Protein AF-A0A1G2Y2Z8-F1 (afdb_monomer_lite)

Radius of gyration: 36.74 Å; chains: 1; bounding box: 130×22×61 Å

Foldseek 3Di:
DDDDDDDDDDDPVVVVPPDPPPPPPPVVVVVVVVVVVVVVVVVVVVVVVQQAFDKDKDWDWDQDPLGIKIKIKIFGARPVVRHTQKIWIWIDRDPPDDTDTDDIDGDDDDDPVVVVVVVVVPDDD

pLDDT: mean 76.51, std 18.47, range [37.56, 97.56]

Structure (mmCIF, N/CA/C/O backbone):
data_AF-A0A1G2Y2Z8-F1
#
_entry.id   AF-A0A1G2Y2Z8-F1
#
loop_
_atom_site.group_PDB
_atom_site.id
_atom_site.type_symbol
_atom_site.label_atom_id
_atom_site.label_alt_id
_atom_site.label_comp_id
_atom_site.label_asym_id
_atom_site.label_entity_id
_atom_site.label_seq_id
_atom_site.pdbx_PDB_ins_code
_atom_site.Cartn_x
_atom_site.Cartn_y
_atom_site.Cartn_z
_atom_site.occupancy
_atom_site.B_iso_or_equiv
_atom_site.auth_seq_id
_atom_site.auth_comp_id
_atom_site.auth_asym_id
_atom_site.auth_atom_id
_atom_site.pdbx_PDB_model_num
ATOM 1 N N . MET A 1 1 ? -104.915 3.895 -12.394 1.00 37.56 1 MET A N 1
ATOM 2 C CA . MET A 1 1 ? -103.630 4.155 -13.082 1.00 37.56 1 MET A CA 1
ATOM 3 C C . MET A 1 1 ? -102.591 3.180 -12.547 1.00 37.56 1 MET A C 1
ATOM 5 O O . MET A 1 1 ? -102.254 3.236 -11.371 1.00 37.56 1 MET A O 1
ATOM 9 N N . GLY A 1 2 ? -102.239 2.190 -13.373 1.00 38.72 2 GLY A N 1
ATOM 10 C CA . GLY A 1 2 ? -101.485 0.988 -13.007 1.00 38.72 2 GLY A CA 1
ATOM 11 C C . GLY A 1 2 ? -99.974 1.126 -13.190 1.00 38.72 2 GLY A C 1
ATOM 12 O O . GLY A 1 2 ? -99.490 1.927 -13.983 1.00 38.72 2 GLY A O 1
ATOM 13 N N . ARG A 1 3 ? -99.267 0.340 -12.382 1.00 41.16 3 ARG A N 1
ATOM 14 C CA . ARG A 1 3 ? -97.854 0.409 -12.002 1.00 41.16 3 ARG A CA 1
ATOM 15 C C . ARG A 1 3 ? -96.925 -0.112 -13.112 1.00 41.16 3 ARG A C 1
ATOM 17 O O . ARG A 1 3 ? -97.138 -1.200 -13.635 1.00 41.16 3 ARG A O 1
ATOM 24 N N . PHE A 1 4 ? -95.868 0.645 -13.410 1.00 41.19 4 PHE A N 1
ATOM 25 C CA . PHE A 1 4 ? -94.780 0.270 -14.318 1.00 41.19 4 PHE A CA 1
ATOM 26 C C . PHE A 1 4 ? -93.920 -0.859 -13.734 1.00 41.19 4 PHE A C 1
ATOM 28 O O . PHE A 1 4 ? -93.350 -0.721 -12.651 1.00 41.19 4 PHE A O 1
ATOM 35 N N . GLY A 1 5 ? -93.772 -1.946 -14.492 1.00 46.25 5 GLY A N 1
ATOM 36 C CA . GLY A 1 5 ? -92.725 -2.940 -14.286 1.00 46.25 5 GLY A CA 1
ATOM 37 C C . GLY A 1 5 ? -91.367 -2.414 -14.758 1.00 46.25 5 GLY A C 1
ATOM 38 O O . GLY A 1 5 ? -91.252 -1.821 -15.830 1.00 46.25 5 GLY A O 1
ATOM 39 N N . ARG A 1 6 ? -90.317 -2.648 -13.967 1.00 42.81 6 ARG A N 1
ATOM 40 C CA . ARG A 1 6 ? -88.927 -2.500 -14.412 1.00 42.81 6 ARG A CA 1
ATOM 41 C C . ARG A 1 6 ? -88.090 -3.626 -13.810 1.00 42.81 6 ARG A C 1
ATOM 43 O O . ARG A 1 6 ? -87.707 -3.572 -12.647 1.00 42.81 6 ARG A O 1
ATOM 50 N N . LEU A 1 7 ? -87.828 -4.641 -14.632 1.00 50.91 7 LEU A N 1
ATOM 51 C CA . LEU A 1 7 ? -86.862 -5.710 -14.379 1.00 50.91 7 LEU A CA 1
ATOM 52 C C . LEU A 1 7 ? -85.470 -5.089 -14.182 1.00 50.91 7 LEU A C 1
ATOM 54 O O . LEU A 1 7 ? -84.877 -4.559 -15.122 1.00 50.91 7 LEU A O 1
ATOM 58 N N . ARG A 1 8 ? -84.956 -5.125 -12.949 1.00 49.22 8 ARG A N 1
ATOM 59 C CA . ARG A 1 8 ? -83.584 -4.728 -12.619 1.00 49.22 8 ARG A CA 1
ATOM 60 C C . ARG A 1 8 ? -82.715 -5.985 -12.683 1.00 49.22 8 ARG A C 1
ATOM 62 O O . ARG A 1 8 ? -82.814 -6.839 -11.813 1.00 49.22 8 ARG A O 1
ATOM 69 N N . LYS A 1 9 ? -81.905 -6.096 -13.742 1.00 49.12 9 LYS A N 1
ATOM 70 C CA . LYS A 1 9 ? -80.860 -7.119 -13.899 1.00 49.12 9 LYS A CA 1
ATOM 71 C C . LYS A 1 9 ? -79.980 -7.141 -12.648 1.00 49.12 9 LYS A C 1
ATOM 73 O O . LYS A 1 9 ? -79.325 -6.144 -12.344 1.00 49.12 9 LYS A O 1
ATOM 78 N N . GLU A 1 10 ? -79.964 -8.268 -11.951 1.00 48.81 10 GLU A N 1
ATOM 79 C CA . GLU A 1 10 ? -78.978 -8.548 -10.915 1.00 48.81 10 GLU A CA 1
ATOM 80 C C . GLU A 1 10 ? -77.612 -8.706 -11.582 1.00 48.81 10 GLU A C 1
ATOM 82 O O . GLU A 1 10 ? -77.423 -9.523 -12.484 1.00 48.81 10 GLU A O 1
ATOM 87 N N . SER A 1 11 ? -76.664 -7.862 -11.191 1.00 46.44 11 SER A N 1
ATOM 88 C CA . SER A 1 11 ? -75.313 -7.890 -11.718 1.00 46.44 11 SER A CA 1
ATOM 89 C C . SER A 1 11 ? -74.456 -8.777 -10.808 1.00 46.44 11 SER A C 1
ATOM 91 O O . SER A 1 11 ? -74.279 -8.518 -9.618 1.00 46.44 11 SER A O 1
ATOM 93 N N . ALA A 1 12 ? -73.938 -9.865 -11.383 1.00 55.31 12 ALA A N 1
ATOM 94 C CA . ALA A 1 12 ? -73.178 -10.941 -10.735 1.00 55.31 12 ALA A CA 1
ATOM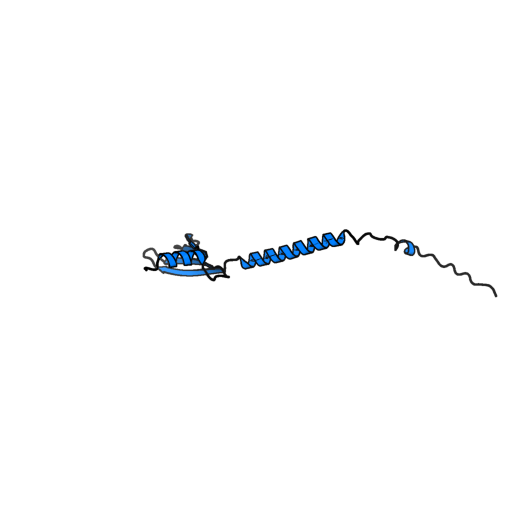 95 C C . ALA A 1 12 ? -71.849 -10.511 -10.066 1.00 55.31 12 ALA A C 1
ATOM 97 O O . ALA A 1 12 ? -71.079 -11.349 -9.602 1.00 55.31 12 ALA A O 1
ATOM 98 N N . TRP A 1 13 ? -71.581 -9.210 -9.972 1.00 44.41 13 TRP A N 1
ATOM 99 C CA . TRP A 1 13 ? -70.365 -8.636 -9.397 1.00 44.41 13 TRP A CA 1
ATOM 100 C C . TRP A 1 13 ? -70.357 -8.633 -7.866 1.00 44.41 13 TRP A C 1
ATOM 102 O O . TRP A 1 13 ? -69.290 -8.596 -7.260 1.00 44.41 13 TRP A O 1
ATOM 112 N N . ALA A 1 14 ? -71.523 -8.737 -7.220 1.00 46.50 14 ALA A N 1
ATOM 113 C CA . ALA A 1 14 ? -71.619 -8.697 -5.758 1.00 46.50 14 ALA A CA 1
ATOM 114 C C . ALA A 1 14 ? -71.018 -9.933 -5.055 1.00 46.50 14 ALA A C 1
ATOM 116 O O . ALA A 1 14 ? -70.786 -9.899 -3.850 1.00 46.50 14 ALA A O 1
ATOM 117 N N . ARG A 1 15 ? -70.729 -11.017 -5.790 1.00 44.81 15 ARG A N 1
ATOM 118 C CA . ARG A 1 15 ? -70.148 -12.249 -5.228 1.00 44.81 15 ARG A CA 1
ATOM 119 C C . ARG A 1 15 ? -68.616 -12.307 -5.281 1.00 44.81 15 ARG A C 1
ATOM 121 O O . ARG A 1 15 ? -68.033 -13.185 -4.660 1.00 44.81 15 ARG A O 1
ATOM 128 N N . VAL A 1 16 ? -67.960 -11.368 -5.970 1.00 48.19 16 VAL A N 1
ATOM 129 C CA . VAL A 1 16 ? -66.488 -11.346 -6.128 1.00 48.19 16 VAL A CA 1
ATOM 130 C C . VAL A 1 16 ? -65.787 -10.600 -4.982 1.00 48.19 16 VAL A C 1
ATOM 132 O O . VAL A 1 16 ? -64.588 -10.758 -4.781 1.00 48.19 16 VAL A O 1
ATOM 135 N N . LEU A 1 17 ? -66.524 -9.839 -4.167 1.00 47.19 17 LEU A N 1
ATOM 136 C CA . LEU A 1 17 ? -65.950 -9.047 -3.069 1.00 47.19 17 LEU A CA 1
ATOM 137 C C . LEU A 1 17 ? -65.892 -9.778 -1.717 1.00 47.19 17 LEU A C 1
ATOM 139 O O . LEU A 1 17 ? -65.412 -9.211 -0.740 1.00 47.19 17 LEU A O 1
ATOM 143 N N . ALA A 1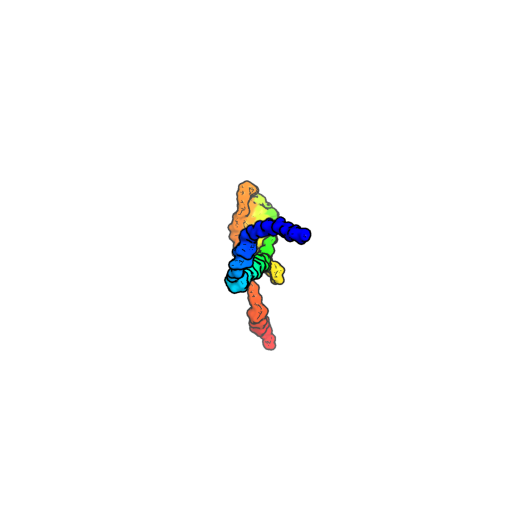 18 ? -66.334 -11.035 -1.646 1.00 48.47 18 ALA A N 1
ATOM 144 C CA . ALA A 1 18 ? -66.310 -11.833 -0.422 1.00 48.47 18 ALA A CA 1
ATOM 145 C C . ALA A 1 18 ? -65.205 -12.902 -0.449 1.00 48.47 18 ALA A C 1
ATOM 147 O O . ALA A 1 18 ? -65.459 -14.076 -0.202 1.00 48.47 18 ALA A O 1
ATOM 148 N N . HIS A 1 19 ? -63.964 -12.501 -0.724 1.00 43.91 19 HIS A N 1
ATOM 149 C CA . HIS A 1 19 ? -62.811 -13.270 -0.260 1.00 43.91 19 HIS A CA 1
ATOM 150 C C . HIS A 1 19 ? -62.069 -12.435 0.783 1.00 43.91 19 HIS A C 1
ATOM 152 O O . HIS A 1 19 ? -61.416 -11.457 0.416 1.00 43.91 19 HIS A O 1
ATOM 158 N N . PRO A 1 20 ? -62.129 -12.799 2.079 1.00 48.28 20 PRO A N 1
ATOM 159 C CA . PRO A 1 20 ? -61.195 -12.265 3.047 1.00 48.28 20 PRO A CA 1
ATOM 160 C C . PRO A 1 20 ? -59.856 -12.928 2.729 1.00 48.28 20 PRO A C 1
ATOM 162 O O . PRO A 1 20 ? -59.552 -14.027 3.194 1.00 48.28 20 PRO A O 1
ATOM 165 N N . THR A 1 21 ? -59.070 -12.311 1.852 1.00 49.97 21 THR A N 1
ATOM 166 C CA . THR A 1 21 ? -57.699 -12.747 1.637 1.00 49.97 21 THR A CA 1
ATOM 167 C C . THR A 1 21 ? -56.963 -12.537 2.956 1.00 49.97 21 THR A C 1
ATOM 169 O O . THR A 1 21 ? -56.794 -11.420 3.442 1.00 49.97 21 THR A O 1
ATOM 172 N N . GLY A 1 22 ? -56.580 -13.649 3.584 1.00 47.97 22 GLY A N 1
ATOM 173 C CA . GLY A 1 22 ? -55.778 -13.720 4.803 1.00 47.97 22 GLY A CA 1
ATOM 174 C C . GLY A 1 22 ? -54.355 -13.196 4.591 1.00 47.97 22 GLY A C 1
ATOM 175 O O . GLY A 1 22 ? -53.384 -13.908 4.815 1.00 47.97 22 GLY A O 1
ATOM 176 N N . PHE A 1 23 ? -54.224 -11.940 4.169 1.00 47.31 23 PHE A N 1
ATOM 177 C CA . PHE A 1 23 ? -52.978 -11.251 3.829 1.00 47.31 23 PHE A CA 1
ATOM 178 C C . PHE A 1 23 ? -52.372 -10.475 5.014 1.00 47.31 23 PHE A C 1
ATOM 180 O O . PHE A 1 23 ? -51.485 -9.644 4.842 1.00 47.31 23 PHE A O 1
ATOM 187 N N . GLY A 1 24 ? -52.847 -10.710 6.241 1.00 49.72 24 GLY A N 1
ATOM 188 C CA . GLY A 1 24 ? -52.445 -9.919 7.411 1.00 49.72 24 GLY A CA 1
ATOM 189 C C . GLY A 1 24 ? -51.250 -10.464 8.202 1.00 49.72 24 GLY A C 1
ATOM 190 O O . GLY A 1 24 ? -50.569 -9.693 8.881 1.00 49.72 24 GLY A O 1
ATOM 191 N N . ARG A 1 25 ? -50.988 -11.781 8.153 1.00 52.62 25 ARG A N 1
ATOM 192 C CA . ARG A 1 25 ? -50.102 -12.442 9.137 1.00 52.62 25 ARG A CA 1
ATOM 193 C C . ARG A 1 25 ? -48.758 -12.925 8.583 1.00 52.62 25 ARG A C 1
ATOM 195 O O . ARG A 1 25 ? -47.760 -12.801 9.283 1.00 52.62 25 ARG A O 1
ATOM 202 N N . LEU A 1 26 ? -48.701 -13.384 7.330 1.00 52.19 26 LEU A N 1
ATOM 203 C CA . LEU A 1 26 ? -47.452 -13.840 6.689 1.00 52.19 26 LEU A CA 1
ATOM 204 C C . LEU A 1 26 ? -46.568 -12.670 6.204 1.00 52.19 26 LEU A C 1
ATOM 206 O O . LEU A 1 26 ? -45.352 -12.789 6.105 1.00 52.19 26 LEU A O 1
ATOM 210 N N . ASN A 1 27 ? -47.186 -11.512 5.954 1.00 60.16 27 ASN A N 1
ATOM 211 C CA . ASN A 1 27 ? -46.549 -10.353 5.330 1.00 60.16 27 ASN A CA 1
ATOM 212 C C . ASN A 1 27 ? -45.530 -9.668 6.267 1.00 60.16 27 ASN A C 1
ATOM 214 O O . ASN A 1 27 ? -44.434 -9.313 5.853 1.00 60.16 27 ASN A O 1
ATOM 218 N N . LYS A 1 28 ? -45.837 -9.539 7.566 1.00 61.22 28 LYS A N 1
ATOM 219 C CA . LYS A 1 28 ? -44.991 -8.792 8.520 1.00 61.22 28 LYS A CA 1
ATOM 220 C C . LYS A 1 28 ? -43.612 -9.426 8.736 1.00 61.22 28 LYS A C 1
ATOM 222 O O . LYS A 1 28 ? -42.621 -8.707 8.814 1.00 61.22 28 LYS A O 1
ATOM 227 N N . PHE A 1 29 ? -43.547 -10.757 8.796 1.00 70.94 29 PHE A N 1
ATOM 228 C CA . PHE A 1 29 ? -42.278 -11.477 8.934 1.00 70.94 29 PHE A CA 1
ATOM 229 C C . PHE A 1 29 ? -41.439 -11.388 7.660 1.00 70.94 29 PHE A C 1
ATOM 231 O O . PHE A 1 29 ? -40.237 -11.153 7.741 1.00 70.94 29 PHE A O 1
ATOM 238 N N . LEU A 1 30 ? -42.078 -11.489 6.490 1.00 79.38 30 LEU A N 1
ATOM 239 C CA . LEU A 1 30 ? -41.395 -11.368 5.205 1.00 79.38 30 LEU A CA 1
ATOM 240 C C . LEU A 1 30 ? -40.775 -9.971 5.029 1.00 79.38 30 LEU A C 1
ATOM 242 O O . LEU A 1 30 ? -39.598 -9.857 4.698 1.00 79.38 30 LEU A O 1
ATOM 246 N N . TRP A 1 31 ? -41.525 -8.911 5.345 1.00 77.25 31 TRP A N 1
ATOM 247 C CA . TRP A 1 31 ? -41.008 -7.538 5.329 1.00 77.25 31 TRP A CA 1
ATOM 248 C C . TRP A 1 31 ? -39.896 -7.310 6.357 1.00 77.25 31 TRP A C 1
ATOM 250 O O . TRP A 1 31 ? -38.915 -6.640 6.044 1.00 77.25 31 TRP A O 1
ATOM 260 N N . GLY A 1 32 ? -39.994 -7.906 7.550 1.00 83.06 32 GLY A N 1
ATOM 261 C CA . GLY A 1 32 ? -38.929 -7.849 8.555 1.00 83.06 32 GLY A CA 1
ATOM 262 C C . GLY A 1 32 ? -37.611 -8.454 8.060 1.00 83.06 32 GLY A C 1
ATOM 263 O O . GLY A 1 32 ? -36.553 -7.847 8.227 1.00 83.06 32 GLY A O 1
ATOM 264 N N . VAL A 1 33 ? -37.670 -9.606 7.384 1.00 84.75 33 VAL A N 1
ATOM 265 C CA . VAL A 1 33 ? -36.489 -10.249 6.781 1.00 84.75 33 VAL A CA 1
ATOM 266 C C . VAL A 1 33 ? -35.907 -9.397 5.650 1.00 84.75 33 VAL A C 1
ATOM 268 O O . VAL A 1 33 ? -34.691 -9.238 5.571 1.00 84.75 33 VAL A O 1
ATOM 271 N N . VAL A 1 34 ? -36.750 -8.791 4.810 1.00 84.94 34 VAL A N 1
ATOM 272 C CA . VAL A 1 34 ? -36.301 -7.892 3.731 1.00 84.94 34 VAL A CA 1
ATOM 273 C C . VAL A 1 34 ? -35.584 -6.660 4.293 1.00 84.94 34 VAL A C 1
ATOM 275 O O . VAL A 1 34 ? -34.515 -6.296 3.804 1.00 84.94 34 VAL A O 1
ATOM 278 N N . ILE A 1 35 ? -36.116 -6.047 5.354 1.00 86.50 35 ILE A N 1
ATOM 279 C CA . ILE A 1 35 ? -35.483 -4.895 6.013 1.00 86.50 35 ILE A CA 1
ATOM 280 C C . ILE A 1 35 ? -34.135 -5.294 6.628 1.00 86.50 35 ILE A C 1
ATOM 282 O O . ILE A 1 35 ? -33.158 -4.566 6.464 1.00 86.50 35 ILE A O 1
ATOM 286 N N . LEU A 1 36 ? -34.048 -6.463 7.273 1.00 89.12 36 LEU A N 1
ATOM 287 C CA . LEU A 1 36 ? -32.789 -6.984 7.820 1.00 89.12 36 LEU A CA 1
ATOM 288 C C . LEU A 1 36 ? -31.743 -7.244 6.730 1.00 89.12 36 LEU A C 1
ATOM 290 O O . LEU A 1 36 ? -30.591 -6.857 6.899 1.00 89.12 36 LEU A O 1
ATOM 294 N N . MET A 1 37 ? -32.135 -7.842 5.602 1.00 86.44 37 MET A N 1
ATOM 295 C CA . MET A 1 37 ? -31.247 -8.077 4.455 1.00 86.44 37 MET A CA 1
ATOM 296 C C . MET A 1 37 ? -30.713 -6.761 3.871 1.00 86.44 37 MET A C 1
ATOM 298 O O . MET A 1 37 ? -29.523 -6.650 3.579 1.00 86.44 37 MET A O 1
ATOM 302 N N . LEU A 1 38 ? -31.567 -5.739 3.740 1.00 87.25 38 LEU A N 1
ATOM 303 C CA . LEU A 1 38 ? -31.163 -4.415 3.260 1.00 87.25 38 LEU A CA 1
ATOM 304 C C . LEU A 1 38 ? -30.243 -3.702 4.259 1.00 87.25 38 LEU A C 1
ATOM 306 O O . LEU A 1 38 ? -29.208 -3.168 3.859 1.00 87.25 38 LEU A O 1
ATOM 310 N N . ALA A 1 39 ? -30.571 -3.734 5.553 1.00 87.25 39 ALA A N 1
ATOM 311 C CA . ALA A 1 39 ? -29.750 -3.142 6.608 1.00 87.25 39 ALA A CA 1
ATOM 312 C C . ALA A 1 39 ? -28.375 -3.822 6.703 1.00 87.25 39 ALA A C 1
ATOM 314 O O . ALA A 1 39 ? -27.353 -3.138 6.750 1.00 87.25 39 ALA A O 1
ATOM 315 N N . ALA A 1 40 ? -28.335 -5.156 6.649 1.00 85.06 40 ALA A N 1
ATOM 316 C CA . ALA A 1 40 ? -27.098 -5.927 6.608 1.00 85.06 40 ALA A CA 1
ATOM 317 C C . ALA A 1 40 ? -26.289 -5.624 5.339 1.00 85.06 40 ALA A C 1
ATOM 319 O O . ALA A 1 40 ? -25.083 -5.419 5.423 1.00 85.06 40 ALA A O 1
ATOM 320 N N . GLY A 1 41 ? -26.933 -5.514 4.173 1.00 80.88 41 GLY A N 1
ATOM 321 C CA . GLY A 1 41 ? -26.270 -5.136 2.923 1.00 80.88 41 GLY A CA 1
ATOM 322 C C . GLY A 1 41 ? -25.630 -3.744 2.981 1.00 80.88 41 GLY A C 1
ATOM 323 O O . GLY A 1 41 ? -24.473 -3.575 2.589 1.00 80.88 41 GLY A O 1
ATOM 324 N N . ILE A 1 42 ? -26.346 -2.754 3.524 1.00 80.06 42 ILE A N 1
ATOM 325 C CA . ILE A 1 42 ? -25.832 -1.391 3.730 1.00 80.06 42 ILE A CA 1
ATOM 326 C C . ILE A 1 42 ? -24.674 -1.402 4.735 1.00 80.06 42 ILE A C 1
ATOM 328 O O . ILE A 1 42 ? -23.629 -0.811 4.461 1.00 80.06 42 ILE A O 1
ATOM 332 N N . PHE A 1 43 ? -24.818 -2.113 5.856 1.00 74.38 43 PHE A N 1
ATOM 333 C CA . PHE A 1 43 ? -23.783 -2.239 6.881 1.00 74.38 43 PHE A CA 1
ATOM 334 C C . PHE A 1 43 ? -22.516 -2.916 6.344 1.00 74.38 43 PHE A C 1
ATOM 336 O O . PHE A 1 43 ? -21.412 -2.403 6.527 1.00 74.38 43 PHE A O 1
ATOM 343 N N . CYS A 1 44 ? -22.660 -4.019 5.609 1.00 74.19 44 CYS A N 1
ATOM 344 C CA . CYS A 1 44 ? -21.553 -4.708 4.953 1.00 74.19 44 CYS A CA 1
ATOM 345 C C . CYS A 1 44 ? -20.851 -3.803 3.935 1.00 74.19 44 CYS A C 1
ATOM 347 O O . CYS A 1 44 ? -19.624 -3.717 3.939 1.00 74.19 44 CYS A O 1
ATOM 349 N N . LYS A 1 45 ? -21.605 -3.069 3.106 1.00 70.88 45 LYS A N 1
ATOM 350 C CA . LYS A 1 45 ? -21.040 -2.113 2.140 1.00 70.88 45 LYS A CA 1
ATOM 351 C C . LYS A 1 45 ? -20.301 -0.967 2.836 1.00 70.88 45 LYS A C 1
ATOM 353 O O . LYS A 1 45 ? -19.233 -0.562 2.378 1.00 70.88 45 LYS A O 1
ATOM 358 N N . TYR A 1 46 ? -20.838 -0.468 3.948 1.00 66.81 46 TYR A N 1
ATOM 359 C CA . TYR A 1 46 ? -20.218 0.585 4.749 1.00 66.81 46 TYR A CA 1
ATOM 360 C C . TYR A 1 46 ? -18.913 0.109 5.398 1.00 66.81 46 TYR A C 1
ATOM 362 O O . TYR A 1 46 ? -17.875 0.752 5.244 1.00 66.81 46 TYR A O 1
ATOM 370 N N . ARG A 1 47 ? -18.934 -1.066 6.041 1.00 63.78 47 ARG A N 1
ATOM 371 C CA . ARG A 1 47 ? -17.755 -1.685 6.662 1.00 63.78 47 ARG A CA 1
ATOM 372 C C . ARG A 1 47 ? -16.674 -2.016 5.631 1.00 63.78 47 ARG A C 1
ATOM 374 O O . ARG A 1 47 ? -15.498 -1.778 5.887 1.00 63.78 47 ARG A O 1
ATOM 381 N N . TYR A 1 48 ? -17.064 -2.503 4.453 1.00 62.34 48 TYR A N 1
ATOM 382 C CA . TYR A 1 48 ? -16.139 -2.775 3.351 1.00 62.34 48 TYR A CA 1
ATOM 383 C C . TYR A 1 48 ? -15.466 -1.496 2.837 1.00 62.34 48 TYR A C 1
ATOM 385 O O . TYR A 1 48 ? -14.258 -1.478 2.617 1.00 62.34 48 TYR A O 1
ATOM 393 N N . LYS A 1 49 ? -16.226 -0.401 2.692 1.00 60.16 49 LYS A N 1
ATOM 394 C CA . LYS A 1 49 ? -15.673 0.899 2.290 1.00 60.16 49 LYS A CA 1
ATOM 395 C C . LYS A 1 49 ? -14.705 1.458 3.339 1.00 60.16 49 LYS A C 1
ATOM 397 O O . LYS A 1 49 ? -13.689 2.028 2.961 1.00 60.16 49 LYS A O 1
ATOM 402 N N . HIS A 1 50 ? -15.003 1.280 4.626 1.00 60.16 50 HIS A N 1
ATOM 403 C CA . HIS A 1 50 ? -14.169 1.784 5.721 1.00 60.16 50 HIS A CA 1
ATOM 404 C C . HIS A 1 50 ? -12.860 1.016 5.918 1.00 60.16 50 HIS A C 1
ATOM 406 O O . HIS A 1 50 ? -11.885 1.610 6.359 1.00 60.16 50 HIS A O 1
ATOM 412 N N . ASN A 1 51 ? -12.821 -0.272 5.571 1.00 61.62 51 ASN A N 1
ATOM 413 C CA . ASN A 1 51 ? -11.627 -1.104 5.744 1.00 61.62 51 ASN A CA 1
ATOM 414 C C . ASN A 1 51 ? -10.716 -1.135 4.502 1.00 61.62 51 ASN A C 1
ATOM 416 O O . ASN A 1 51 ? -9.821 -1.974 4.395 1.00 61.62 51 ASN A O 1
ATOM 420 N N . ARG A 1 52 ? -10.971 -0.269 3.513 1.00 77.69 52 ARG A N 1
ATOM 421 C CA . ARG A 1 52 ? -10.168 -0.208 2.292 1.00 77.69 52 ARG A CA 1
ATOM 422 C C . ARG A 1 52 ? -8.954 0.690 2.524 1.00 77.69 52 ARG A C 1
ATOM 424 O O . ARG A 1 52 ? -9.106 1.893 2.706 1.00 77.69 52 ARG A O 1
ATOM 431 N N . LEU A 1 53 ? -7.760 0.105 2.455 1.00 86.00 53 LEU A N 1
ATOM 432 C CA . LEU A 1 53 ? -6.500 0.852 2.472 1.00 86.00 53 LEU A CA 1
ATOM 433 C C . LEU A 1 53 ? -6.440 1.819 1.276 1.00 86.00 53 LEU A C 1
ATOM 435 O O . LEU A 1 53 ? -6.770 1.444 0.145 1.00 86.00 53 LEU A O 1
ATOM 439 N N . ALA A 1 54 ? -6.013 3.054 1.528 1.00 90.06 54 ALA A N 1
ATOM 440 C CA . ALA A 1 54 ? -5.674 4.022 0.496 1.00 90.06 54 ALA A CA 1
ATOM 441 C C . ALA A 1 54 ? -4.326 3.640 -0.129 1.00 90.06 54 ALA A C 1
ATOM 443 O O . ALA A 1 54 ? -3.385 3.297 0.585 1.00 90.06 54 ALA A O 1
ATOM 444 N N . ILE A 1 55 ? -4.237 3.669 -1.459 1.00 93.56 55 ILE A N 1
ATOM 445 C CA . ILE A 1 55 ? -3.041 3.239 -2.191 1.00 93.56 55 ILE A CA 1
ATOM 446 C C . ILE A 1 55 ? -2.383 4.459 -2.825 1.00 93.56 55 ILE A C 1
ATOM 448 O O . ILE A 1 55 ? -3.034 5.178 -3.582 1.00 93.56 55 ILE A O 1
ATOM 452 N N . TYR A 1 56 ? -1.096 4.652 -2.544 1.00 94.19 56 TYR A N 1
ATOM 453 C CA . TYR A 1 56 ? -0.271 5.704 -3.135 1.00 94.19 56 TYR A CA 1
ATOM 454 C C . TYR A 1 56 ? 0.921 5.079 -3.850 1.00 94.19 56 TYR A C 1
ATOM 456 O O . TYR A 1 56 ? 1.637 4.268 -3.265 1.00 94.19 56 TYR A O 1
ATOM 464 N N . ASP A 1 57 ? 1.135 5.463 -5.105 1.00 95.12 57 ASP A N 1
ATOM 465 C CA . ASP A 1 57 ? 2.278 5.021 -5.897 1.00 95.12 57 ASP A CA 1
ATOM 466 C C . ASP A 1 57 ? 3.303 6.159 -6.004 1.00 95.12 57 ASP A C 1
ATOM 468 O O . ASP A 1 57 ? 2.979 7.258 -6.448 1.00 95.12 57 ASP A O 1
ATOM 472 N N . LEU A 1 58 ? 4.545 5.880 -5.614 1.00 95.62 58 LEU A N 1
ATOM 473 C CA . LEU A 1 58 ? 5.705 6.740 -5.818 1.00 95.62 58 LEU A CA 1
ATOM 474 C C . LEU A 1 58 ? 6.583 6.112 -6.897 1.00 95.62 58 LEU A C 1
ATOM 476 O O . LEU A 1 58 ? 7.113 5.022 -6.700 1.00 95.62 58 LEU A O 1
ATOM 480 N N . THR A 1 59 ? 6.752 6.791 -8.026 1.00 95.19 59 THR A N 1
ATOM 481 C CA . THR A 1 59 ? 7.583 6.323 -9.141 1.00 95.19 59 THR A CA 1
ATOM 482 C C . THR A 1 59 ? 8.717 7.293 -9.408 1.00 95.19 59 THR A C 1
ATOM 484 O O . THR A 1 59 ? 8.492 8.501 -9.450 1.00 95.19 59 THR A O 1
ATOM 487 N N . TRP A 1 60 ? 9.919 6.775 -9.625 1.00 95.00 60 TRP A N 1
ATOM 488 C CA . TRP A 1 60 ? 11.079 7.574 -10.012 1.00 95.00 60 TRP A CA 1
ATOM 489 C C . TRP A 1 60 ? 12.032 6.741 -10.857 1.00 95.00 60 TRP A C 1
ATOM 491 O O . TRP A 1 60 ? 11.918 5.519 -10.913 1.00 95.00 60 TRP A O 1
ATOM 501 N N . GLN A 1 61 ? 12.978 7.405 -11.508 1.00 94.44 61 GLN A N 1
ATOM 502 C CA . GLN A 1 61 ? 13.956 6.763 -12.377 1.00 94.44 61 GLN A CA 1
ATOM 503 C C . GLN A 1 61 ? 15.355 7.023 -11.834 1.00 94.44 61 GLN A C 1
ATOM 505 O O . GLN A 1 61 ? 15.640 8.117 -11.343 1.00 94.44 61 GLN A O 1
ATOM 510 N N . THR A 1 62 ? 16.223 6.024 -11.913 1.00 93.44 62 THR A N 1
ATOM 511 C CA . THR A 1 62 ? 17.651 6.172 -11.630 1.00 93.44 62 THR A CA 1
ATOM 512 C C . THR A 1 62 ? 18.457 5.653 -12.811 1.00 93.44 62 THR A C 1
ATOM 514 O O . THR A 1 62 ? 17.997 4.789 -13.553 1.00 93.44 62 THR A O 1
ATOM 517 N N . ASN A 1 63 ? 19.652 6.203 -13.009 1.00 91.56 63 ASN A N 1
ATOM 518 C CA . ASN A 1 63 ? 20.601 5.690 -13.988 1.00 91.56 63 ASN A CA 1
ATOM 519 C C . ASN A 1 63 ? 21.697 4.956 -13.225 1.00 91.56 63 ASN A C 1
ATOM 521 O O . ASN A 1 63 ? 22.382 5.563 -12.402 1.00 91.56 63 ASN A O 1
ATOM 525 N N . ASP A 1 64 ? 21.845 3.667 -13.495 1.00 83.50 64 ASP A N 1
ATOM 526 C CA . ASP A 1 64 ? 22.952 2.856 -13.009 1.00 83.50 64 ASP A CA 1
ATOM 527 C C . ASP A 1 64 ? 23.952 2.622 -14.155 1.00 83.50 64 ASP A C 1
ATOM 529 O O . ASP A 1 64 ? 23.664 2.850 -15.332 1.00 83.50 64 ASP A O 1
ATOM 533 N N . SER A 1 65 ? 25.132 2.123 -13.811 1.00 81.38 65 SER A N 1
ATOM 534 C CA . SER A 1 65 ? 26.163 1.637 -14.733 1.00 81.38 65 SER A CA 1
ATOM 535 C C . SER A 1 65 ? 25.629 0.675 -15.808 1.00 81.38 65 SER A C 1
ATOM 537 O O . SER A 1 65 ? 26.129 0.670 -16.930 1.00 81.38 65 SER A O 1
ATOM 539 N N . ASN A 1 66 ? 24.573 -0.082 -15.491 1.00 79.56 66 ASN A N 1
ATOM 540 C CA . ASN A 1 66 ? 23.929 -1.045 -16.387 1.00 79.56 66 ASN A CA 1
ATOM 541 C C . ASN A 1 66 ? 22.713 -0.486 -17.155 1.00 79.56 66 ASN A C 1
ATOM 543 O O . ASN A 1 66 ? 22.048 -1.243 -17.864 1.00 79.56 66 ASN A O 1
ATOM 547 N N . GLY A 1 67 ? 22.406 0.809 -17.025 1.00 85.50 67 GLY A N 1
ATOM 548 C CA . GLY A 1 67 ? 21.299 1.475 -17.715 1.00 85.50 67 GLY A CA 1
ATOM 549 C C . GLY A 1 67 ? 20.269 2.112 -16.779 1.00 85.50 67 GLY A C 1
ATOM 550 O O . GLY A 1 67 ? 20.474 2.238 -15.572 1.00 85.50 67 GLY A O 1
ATOM 551 N N . GLN A 1 68 ? 19.146 2.542 -17.355 1.00 90.06 68 GLN A N 1
ATOM 552 C CA . GLN A 1 68 ? 18.064 3.198 -16.623 1.00 90.06 68 GLN A CA 1
ATOM 553 C C . GLN A 1 68 ? 17.196 2.174 -15.879 1.00 90.06 68 GLN A C 1
ATOM 555 O O . GLN A 1 68 ? 16.758 1.175 -16.450 1.00 90.06 68 GLN A O 1
ATOM 560 N N . ILE A 1 69 ? 16.926 2.438 -14.602 1.00 91.88 69 ILE A N 1
ATOM 561 C CA . ILE A 1 69 ? 16.059 1.636 -13.743 1.00 91.88 69 ILE A CA 1
ATOM 562 C C . ILE A 1 69 ? 14.870 2.492 -13.310 1.00 91.88 69 ILE A C 1
ATOM 564 O O . ILE A 1 69 ? 15.019 3.518 -12.646 1.00 91.88 69 ILE A O 1
ATOM 568 N N . ASP A 1 70 ? 13.670 2.032 -13.645 1.00 93.75 70 ASP A N 1
ATOM 569 C CA . ASP A 1 70 ? 12.416 2.592 -13.164 1.00 93.75 70 ASP A CA 1
ATOM 570 C C . ASP A 1 70 ? 12.047 1.940 -11.830 1.00 93.75 70 ASP A C 1
ATOM 572 O O . ASP A 1 70 ? 11.848 0.727 -11.730 1.00 93.75 70 ASP A O 1
ATOM 576 N N . HIS A 1 71 ? 11.896 2.751 -10.797 1.00 94.75 71 HIS A N 1
ATOM 577 C CA . HIS A 1 71 ? 11.446 2.330 -9.481 1.00 94.75 71 HIS A CA 1
ATOM 578 C C . HIS A 1 71 ? 9.980 2.690 -9.279 1.00 94.75 71 HIS A C 1
ATOM 580 O O . HIS A 1 71 ? 9.493 3.724 -9.742 1.00 94.75 71 HIS A O 1
ATOM 586 N N . ARG A 1 72 ? 9.273 1.841 -8.538 1.00 96.25 72 ARG A N 1
ATOM 587 C CA . ARG A 1 72 ? 7.925 2.115 -8.051 1.00 96.25 72 ARG A CA 1
ATOM 588 C C . ARG A 1 72 ? 7.777 1.583 -6.643 1.00 96.25 72 ARG A C 1
ATOM 590 O O . ARG A 1 72 ? 7.933 0.389 -6.415 1.00 96.25 72 ARG A O 1
ATOM 597 N N . TRP A 1 73 ? 7.423 2.441 -5.706 1.00 97.06 73 TRP A N 1
ATOM 598 C CA . TRP A 1 73 ? 6.974 2.033 -4.383 1.00 97.06 73 TRP A CA 1
ATOM 599 C C . TRP A 1 73 ? 5.473 2.248 -4.272 1.00 97.06 73 TRP A C 1
ATOM 601 O O . TRP A 1 73 ? 4.954 3.274 -4.698 1.00 97.06 73 TRP A O 1
ATOM 611 N N . ARG A 1 74 ? 4.776 1.273 -3.701 1.00 97.19 74 ARG A N 1
ATOM 612 C CA . ARG A 1 74 ? 3.342 1.321 -3.457 1.00 97.19 74 ARG A CA 1
ATOM 613 C C . ARG A 1 74 ? 3.082 1.240 -1.964 1.00 97.19 74 ARG A C 1
ATOM 615 O O . ARG A 1 74 ? 3.398 0.238 -1.325 1.00 97.19 74 ARG A O 1
ATOM 622 N N . TYR A 1 75 ? 2.484 2.289 -1.426 1.00 94.88 75 TYR A N 1
ATOM 623 C CA . TYR A 1 75 ? 2.123 2.402 -0.023 1.00 94.88 75 TYR A CA 1
ATOM 624 C C . TYR A 1 75 ? 0.645 2.090 0.157 1.00 94.88 75 TYR A C 1
ATOM 626 O O . TYR A 1 75 ? -0.198 2.644 -0.547 1.00 94.88 75 TYR A O 1
ATOM 634 N N . PHE A 1 76 ? 0.335 1.236 1.126 1.00 94.38 76 PHE A N 1
ATOM 635 C CA . PHE A 1 76 ? -1.027 0.930 1.544 1.00 94.38 76 PHE A CA 1
ATOM 636 C C . PHE A 1 76 ? -1.259 1.562 2.913 1.00 94.38 76 PHE A C 1
ATOM 638 O O . PHE A 1 76 ? -0.777 1.061 3.932 1.00 94.38 76 PHE A O 1
ATOM 645 N N . ILE A 1 77 ? -1.968 2.683 2.918 1.00 92.56 77 ILE A N 1
ATOM 646 C CA . ILE A 1 77 ? -2.190 3.527 4.086 1.00 92.56 77 ILE A CA 1
ATOM 647 C C . ILE A 1 77 ? -3.584 3.262 4.640 1.00 92.56 77 ILE A C 1
ATOM 649 O O . ILE A 1 77 ? -4.572 3.232 3.907 1.00 92.56 77 ILE A O 1
ATOM 653 N N . ASP A 1 78 ? -3.662 3.063 5.947 1.00 89.75 78 ASP A N 1
ATOM 654 C CA . ASP A 1 78 ? -4.925 2.988 6.663 1.00 89.75 78 ASP A CA 1
ATOM 655 C C . ASP A 1 78 ? -5.562 4.388 6.703 1.00 89.75 78 ASP A C 1
ATOM 657 O O . ASP A 1 78 ? -4.960 5.311 7.253 1.00 89.75 78 ASP A O 1
ATOM 661 N N . PRO A 1 79 ? -6.753 4.592 6.107 1.00 87.00 79 PRO A N 1
ATOM 662 C CA . PRO A 1 79 ? -7.356 5.917 6.018 1.00 87.00 79 PRO A CA 1
ATOM 663 C C . PRO A 1 79 ? -7.815 6.467 7.373 1.00 87.00 79 PRO A C 1
ATOM 665 O O . PRO A 1 79 ? -8.097 7.657 7.455 1.00 87.00 79 PRO A O 1
ATOM 668 N N . GLN A 1 80 ? -7.933 5.629 8.410 1.00 86.38 80 GLN A N 1
ATOM 669 C CA . GLN A 1 80 ? -8.340 6.072 9.744 1.00 86.38 80 GLN A CA 1
ATOM 670 C C . GLN A 1 80 ? -7.150 6.558 10.566 1.00 86.38 80 GLN A C 1
ATOM 672 O O . GLN A 1 80 ? -7.242 7.576 11.241 1.00 86.38 80 GLN A O 1
ATOM 677 N N . THR A 1 81 ? -6.037 5.826 10.512 1.00 87.38 81 THR A N 1
ATOM 678 C CA . THR A 1 81 ? -4.835 6.149 11.300 1.00 87.38 81 THR A CA 1
ATOM 679 C C . THR A 1 81 ? -3.817 6.974 10.519 1.00 87.38 81 THR A C 1
ATOM 681 O O . THR A 1 81 ? -2.894 7.522 11.109 1.00 87.38 81 THR A O 1
ATOM 684 N N . HIS A 1 82 ? -3.967 7.063 9.195 1.00 88.06 82 HIS A N 1
ATOM 685 C CA . HIS A 1 82 ? -2.981 7.615 8.261 1.00 88.06 82 HIS A CA 1
ATOM 686 C C . HIS A 1 82 ? -1.615 6.915 8.311 1.00 88.06 82 HIS A C 1
ATOM 688 O O . HIS A 1 82 ? -0.627 7.430 7.786 1.00 88.06 82 HIS A O 1
ATOM 694 N N . LEU A 1 83 ? -1.555 5.712 8.891 1.00 89.75 83 LEU A N 1
ATOM 695 C CA . LEU A 1 83 ? -0.330 4.938 9.017 1.00 89.75 83 LEU A CA 1
ATOM 696 C C . LEU A 1 83 ? -0.198 3.913 7.877 1.00 89.75 83 LEU A C 1
ATOM 698 O O . LEU A 1 83 ? -1.174 3.234 7.530 1.00 89.75 83 LEU A O 1
ATOM 702 N N . PRO A 1 84 ? 0.996 3.759 7.280 1.00 92.50 84 PRO A N 1
ATOM 703 C CA . PRO A 1 84 ? 1.247 2.726 6.285 1.00 92.50 84 PRO A CA 1
ATOM 704 C C . PRO A 1 84 ? 1.232 1.337 6.929 1.00 92.50 84 PRO A C 1
ATOM 706 O O . PRO A 1 84 ? 1.999 1.053 7.836 1.00 92.50 84 PRO A O 1
ATOM 709 N N . ARG A 1 85 ? 0.388 0.435 6.429 1.00 92.38 85 ARG A N 1
ATOM 710 C CA . ARG A 1 85 ? 0.306 -0.965 6.890 1.00 92.38 85 ARG A CA 1
ATOM 711 C C . ARG A 1 85 ? 1.141 -1.914 6.036 1.00 92.38 85 ARG A C 1
ATOM 713 O O . ARG A 1 85 ? 1.557 -2.975 6.498 1.00 92.38 85 ARG A O 1
ATOM 720 N N . LYS A 1 86 ? 1.371 -1.544 4.776 1.00 94.50 86 LYS A N 1
ATOM 721 C CA . LYS A 1 86 ? 2.143 -2.330 3.813 1.00 94.50 86 LYS A CA 1
ATOM 722 C C . LYS A 1 86 ? 2.861 -1.413 2.833 1.00 94.50 86 LYS A C 1
ATOM 724 O O . LYS A 1 86 ? 2.307 -0.395 2.416 1.00 94.50 86 LYS A O 1
ATOM 729 N N . ILE A 1 87 ? 4.066 -1.804 2.442 1.00 95.75 87 ILE 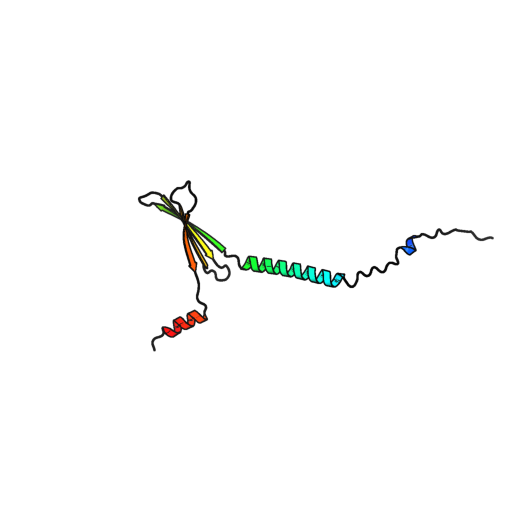A N 1
ATOM 730 C CA . ILE A 1 87 ? 4.834 -1.175 1.369 1.00 95.75 87 ILE A CA 1
ATOM 731 C C . ILE A 1 87 ? 5.271 -2.267 0.398 1.00 95.75 87 ILE A C 1
ATOM 733 O O . ILE A 1 87 ? 5.820 -3.284 0.811 1.00 95.75 87 ILE A O 1
ATOM 737 N N . GLU A 1 88 ? 5.046 -2.065 -0.892 1.00 97.56 88 GLU A N 1
ATOM 738 C CA . GLU A 1 88 ? 5.570 -2.919 -1.957 1.00 97.56 88 GLU A CA 1
ATOM 739 C C . GLU A 1 88 ? 6.577 -2.120 -2.781 1.00 97.56 88 GLU A C 1
ATOM 741 O O . GLU A 1 88 ? 6.297 -0.990 -3.177 1.00 97.56 88 GLU A O 1
ATOM 746 N N . LYS A 1 89 ? 7.748 -2.694 -3.049 1.00 96.75 89 LYS A N 1
ATOM 747 C CA . LYS A 1 89 ? 8.787 -2.072 -3.872 1.00 96.75 89 LYS A CA 1
ATOM 748 C C . LYS A 1 89 ? 8.967 -2.865 -5.150 1.00 96.75 89 LYS A C 1
ATOM 750 O O . LYS A 1 89 ? 9.210 -4.070 -5.114 1.00 96.75 89 LYS A O 1
ATOM 755 N N . TYR A 1 90 ? 8.902 -2.171 -6.270 1.00 96.62 90 TYR A N 1
ATOM 756 C CA . TYR A 1 90 ?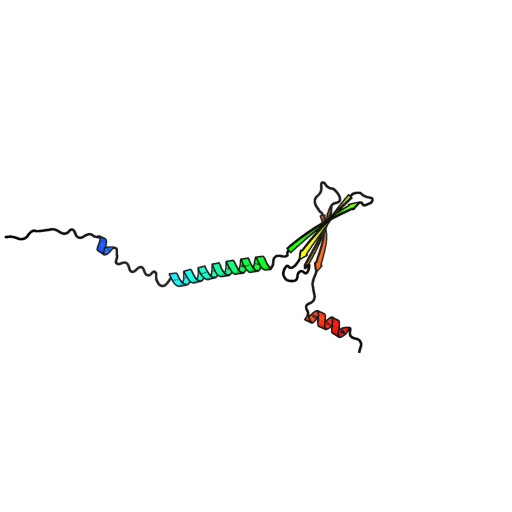 9.045 -2.715 -7.603 1.00 96.62 90 TYR A CA 1
ATOM 757 C C . TYR A 1 90 ? 10.157 -1.997 -8.346 1.00 96.62 90 TYR A C 1
ATOM 759 O O . TYR A 1 90 ? 10.302 -0.782 -8.222 1.00 96.62 90 TYR A O 1
ATOM 767 N N . ASN A 1 91 ? 10.861 -2.742 -9.191 1.00 94.00 91 ASN A N 1
ATOM 768 C CA . ASN A 1 91 ? 11.815 -2.182 -10.137 1.00 94.00 91 ASN A CA 1
ATOM 769 C C . ASN A 1 91 ? 11.519 -2.708 -11.542 1.00 94.00 91 ASN A C 1
ATOM 771 O O . ASN A 1 91 ? 11.004 -3.815 -11.716 1.00 94.00 91 ASN A O 1
ATOM 775 N N . LYS A 1 92 ? 11.896 -1.924 -12.540 1.00 93.06 92 LYS A N 1
ATOM 776 C CA . LYS A 1 92 ? 11.807 -2.246 -13.957 1.00 93.06 92 LYS A CA 1
ATOM 777 C C . LYS A 1 92 ? 13.092 -1.761 -14.621 1.00 93.06 92 LYS A C 1
ATOM 779 O O . LYS A 1 92 ? 13.422 -0.588 -14.546 1.00 93.06 92 LYS A O 1
ATOM 784 N N . THR A 1 93 ? 13.847 -2.681 -15.211 1.00 89.00 93 THR A N 1
ATOM 785 C CA . THR A 1 93 ? 15.145 -2.392 -15.851 1.00 89.00 93 THR A CA 1
ATOM 786 C C . THR A 1 93 ? 15.046 -2.296 -17.370 1.00 89.00 93 THR A C 1
ATOM 788 O O . THR A 1 93 ? 15.905 -1.701 -18.006 1.00 89.00 93 THR A O 1
ATOM 791 N N . ASN A 1 94 ? 14.006 -2.882 -17.968 1.00 86.50 94 ASN A N 1
ATOM 792 C CA . ASN A 1 94 ? 13.729 -2.778 -19.394 1.00 86.50 94 ASN A CA 1
ATOM 793 C C . ASN A 1 94 ? 12.375 -2.075 -19.592 1.00 86.50 94 ASN A C 1
ATOM 795 O O . ASN A 1 94 ? 11.370 -2.559 -19.063 1.00 86.50 94 ASN A O 1
ATOM 799 N N . PRO A 1 95 ? 12.300 -0.976 -20.366 1.00 83.56 95 PRO A N 1
ATOM 800 C CA . PRO A 1 95 ? 11.049 -0.262 -20.620 1.00 83.56 95 PRO A CA 1
ATOM 801 C C . PRO A 1 95 ? 9.961 -1.133 -21.272 1.00 83.56 95 PRO A C 1
ATOM 803 O O . PRO A 1 95 ? 8.776 -0.859 -21.080 1.00 83.56 95 PRO A O 1
ATOM 806 N N . ALA A 1 96 ? 10.334 -2.204 -21.978 1.00 87.00 96 ALA A N 1
ATOM 807 C CA . ALA A 1 96 ? 9.405 -3.136 -22.616 1.00 87.00 96 ALA A CA 1
ATOM 808 C C . ALA A 1 96 ? 8.813 -4.191 -21.662 1.00 87.00 96 ALA A C 1
ATOM 810 O O . ALA A 1 96 ? 7.888 -4.901 -22.046 1.00 87.00 96 ALA A O 1
ATOM 811 N N . THR A 1 97 ? 9.331 -4.318 -20.436 1.00 88.75 97 THR A N 1
ATOM 812 C CA . THR A 1 97 ? 8.853 -5.303 -19.451 1.00 88.75 97 THR A CA 1
ATOM 813 C C . THR A 1 97 ? 7.986 -4.663 -18.372 1.00 88.75 97 THR A C 1
ATOM 815 O O . THR A 1 97 ? 8.057 -3.455 -18.133 1.00 88.75 97 THR A O 1
ATOM 818 N N . ASP A 1 98 ? 7.196 -5.477 -17.679 1.00 92.62 98 ASP A N 1
ATOM 819 C CA . ASP A 1 98 ? 6.428 -5.038 -16.516 1.00 92.62 98 ASP A CA 1
ATOM 820 C C . ASP A 1 98 ? 7.305 -4.830 -15.272 1.00 92.62 98 ASP A C 1
ATOM 822 O O . ASP A 1 98 ? 8.447 -5.285 -15.184 1.00 92.62 98 ASP A O 1
ATOM 826 N N . TYR A 1 99 ? 6.748 -4.123 -14.287 1.00 91.94 99 TYR A N 1
ATOM 8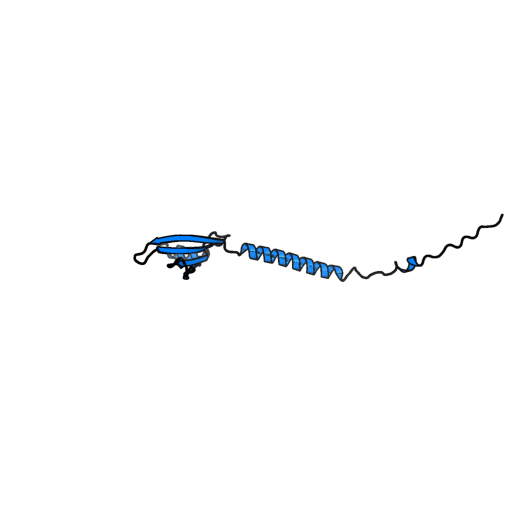27 C CA . TYR A 1 99 ? 7.362 -3.954 -12.973 1.00 91.94 99 TYR A CA 1
ATOM 828 C C . TYR A 1 99 ? 7.489 -5.292 -12.243 1.00 91.94 99 TYR A C 1
ATOM 830 O O . TYR A 1 99 ? 6.505 -6.003 -12.044 1.00 91.94 99 TYR A O 1
ATOM 838 N N . ILE A 1 100 ? 8.693 -5.585 -11.755 1.00 94.00 100 ILE A N 1
ATOM 839 C CA . ILE A 1 100 ? 8.981 -6.789 -10.978 1.00 94.00 100 ILE A CA 1
ATOM 840 C C . ILE A 1 100 ? 8.971 -6.419 -9.496 1.00 94.00 100 ILE A C 1
ATOM 842 O O . ILE A 1 100 ? 9.724 -5.538 -9.072 1.00 94.00 100 ILE A O 1
ATOM 846 N N . LEU A 1 101 ? 8.132 -7.093 -8.703 1.00 96.12 101 LEU A N 1
ATOM 847 C CA . LEU A 1 101 ? 8.112 -6.938 -7.247 1.00 96.12 101 LEU A CA 1
ATOM 848 C C . LEU A 1 101 ? 9.439 -7.439 -6.669 1.00 96.12 101 LEU A C 1
ATOM 850 O O . LEU A 1 101 ? 9.833 -8.581 -6.894 1.00 96.12 101 LEU A O 1
ATOM 854 N N . LYS A 1 102 ? 10.127 -6.574 -5.930 1.00 94.44 102 LYS A N 1
ATOM 855 C CA . LYS A 1 102 ? 11.408 -6.874 -5.287 1.00 94.44 102 LYS A CA 1
ATOM 856 C C . LYS A 1 102 ? 11.252 -7.134 -3.802 1.00 94.44 102 LYS A C 1
ATOM 858 O O . LYS A 1 102 ? 11.870 -8.053 -3.282 1.00 94.44 102 LYS A O 1
ATOM 863 N N . GLU A 1 103 ? 10.437 -6.332 -3.131 1.00 94.69 103 GLU A N 1
ATOM 864 C CA . GLU A 1 103 ? 10.316 -6.383 -1.679 1.00 94.69 103 GLU A CA 1
ATOM 865 C C . GLU A 1 103 ? 8.887 -6.061 -1.251 1.00 94.69 103 GLU A C 1
ATOM 867 O O . GLU A 1 103 ? 8.219 -5.214 -1.846 1.00 94.69 103 GLU A O 1
ATOM 872 N N . THR A 1 104 ? 8.420 -6.737 -0.205 1.00 96.00 104 THR A N 1
ATOM 873 C CA . THR A 1 104 ? 7.176 -6.403 0.490 1.00 96.00 104 THR A CA 1
ATOM 874 C C . THR A 1 104 ? 7.476 -6.240 1.968 1.00 96.00 104 THR A C 1
ATOM 876 O O . THR A 1 104 ? 7.984 -7.161 2.599 1.00 96.00 104 THR A O 1
ATOM 879 N N . LEU A 1 105 ? 7.126 -5.082 2.517 1.00 93.88 105 LEU A N 1
ATOM 880 C CA . LEU A 1 105 ? 7.259 -4.768 3.930 1.00 93.88 105 LEU A CA 1
ATOM 881 C C . LEU A 1 105 ? 5.866 -4.705 4.559 1.00 93.88 105 LEU A C 1
ATOM 883 O O . LEU A 1 105 ? 5.010 -3.948 4.098 1.00 93.88 105 LEU A O 1
ATOM 887 N N . LEU A 1 106 ? 5.638 -5.496 5.605 1.00 93.56 106 LEU A N 1
ATOM 888 C CA . LEU A 1 106 ? 4.438 -5.422 6.438 1.00 93.56 106 LEU A CA 1
ATOM 889 C C . LEU A 1 106 ? 4.782 -4.654 7.709 1.00 93.56 106 LEU A C 1
ATOM 891 O O . LEU A 1 106 ? 5.763 -4.975 8.373 1.00 93.56 106 LEU A O 1
ATOM 895 N N . ILE A 1 107 ? 3.988 -3.632 8.023 1.00 90.75 107 ILE A N 1
ATOM 896 C CA . ILE A 1 107 ? 4.256 -2.730 9.141 1.00 90.75 107 ILE A CA 1
ATOM 897 C C . ILE A 1 107 ? 3.188 -2.949 10.208 1.00 90.75 107 ILE A C 1
ATOM 899 O O . ILE A 1 107 ? 2.001 -2.681 10.003 1.00 90.75 107 ILE A O 1
ATOM 903 N N . THR A 1 108 ? 3.634 -3.438 11.359 1.00 88.19 108 THR A N 1
ATOM 904 C CA . THR A 1 108 ? 2.828 -3.590 12.568 1.00 88.19 108 THR A CA 1
ATOM 905 C C . THR A 1 108 ? 3.199 -2.497 13.553 1.00 88.19 108 THR A C 1
ATOM 907 O O . THR A 1 108 ? 4.372 -2.331 13.883 1.00 88.19 108 THR A O 1
ATOM 910 N N . TYR A 1 109 ? 2.194 -1.766 14.021 1.00 86.38 109 TYR A N 1
ATOM 911 C CA . TYR A 1 109 ? 2.366 -0.756 15.056 1.00 86.38 109 TYR A CA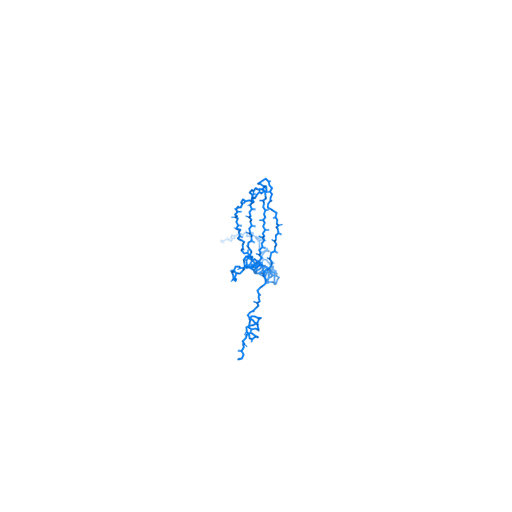 1
ATOM 912 C C . TYR A 1 109 ? 1.965 -1.353 16.401 1.00 86.38 109 TYR A C 1
ATOM 914 O O . TYR A 1 109 ? 0.926 -2.022 16.442 1.00 86.38 109 TYR A O 1
ATOM 922 N N . PRO A 1 110 ? 2.759 -1.129 17.460 1.00 86.38 110 PRO A N 1
ATOM 923 C CA . PRO A 1 110 ? 2.370 -1.516 18.806 1.00 86.38 110 PRO A CA 1
ATOM 924 C C . PRO A 1 110 ? 1.131 -0.731 19.252 1.00 86.38 110 PRO A C 1
ATOM 926 O O . PRO A 1 110 ? 0.886 0.379 18.770 1.00 86.38 110 PRO A O 1
ATOM 929 N N . SER A 1 111 ? 0.348 -1.308 20.159 1.00 83.50 111 SER A N 1
ATOM 930 C CA . SER A 1 111 ? -0.739 -0.590 20.830 1.00 83.50 111 SER A CA 1
ATOM 931 C C . SER A 1 111 ? -0.200 0.414 21.852 1.00 83.50 111 SER A C 1
ATOM 933 O O . SER A 1 111 ? 0.947 0.313 22.287 1.00 83.50 111 SER A O 1
ATOM 935 N N . ASP A 1 112 ? -1.040 1.354 22.288 1.00 84.50 112 ASP A N 1
ATOM 936 C CA . ASP A 1 112 ? -0.666 2.330 23.320 1.00 84.50 112 ASP A CA 1
ATOM 937 C C . ASP A 1 112 ? -0.183 1.639 24.611 1.00 84.50 112 ASP A C 1
ATOM 939 O O . ASP A 1 112 ? 0.864 1.997 25.147 1.00 84.50 112 ASP A O 1
ATOM 943 N N . ASP A 1 113 ? -0.856 0.562 25.037 1.00 83.06 113 ASP A N 1
ATOM 944 C CA . ASP A 1 113 ? -0.448 -0.249 26.196 1.00 83.06 113 ASP A CA 1
ATOM 945 C C . ASP A 1 113 ? 0.941 -0.887 26.014 1.00 83.06 113 ASP A C 1
ATOM 947 O O . ASP A 1 113 ? 1.718 -1.018 26.963 1.00 83.06 113 ASP A O 1
ATOM 951 N N . GLU A 1 114 ? 1.263 -1.335 24.797 1.00 83.19 114 GLU A N 1
ATOM 952 C CA . GLU A 1 114 ? 2.579 -1.890 24.479 1.00 83.19 114 GLU A CA 1
ATOM 953 C C . GLU A 1 114 ? 3.645 -0.790 24.506 1.00 83.19 114 GLU A C 1
ATOM 955 O O . GLU A 1 114 ? 4.720 -0.996 25.072 1.00 83.19 114 GLU A O 1
ATOM 960 N N . ILE A 1 115 ? 3.333 0.395 23.972 1.00 83.25 115 ILE A N 1
ATOM 961 C CA . ILE A 1 115 ? 4.216 1.568 23.995 1.00 83.25 115 ILE A CA 1
ATOM 962 C C . ILE A 1 115 ? 4.517 1.993 25.440 1.00 83.25 115 ILE A C 1
ATOM 964 O O . ILE A 1 115 ? 5.684 2.192 25.784 1.00 83.25 115 ILE A O 1
ATOM 968 N N . GLU A 1 116 ? 3.508 2.077 26.311 1.00 80.56 116 GLU A N 1
ATOM 969 C CA . GLU A 1 116 ? 3.684 2.452 27.722 1.00 80.56 116 GLU A CA 1
ATOM 970 C C . GLU A 1 116 ? 4.621 1.496 28.473 1.00 80.56 116 GLU A C 1
ATOM 972 O O . GLU A 1 116 ? 5.461 1.931 29.276 1.00 80.56 116 GLU A O 1
ATOM 977 N N . ARG A 1 117 ? 4.546 0.194 28.171 1.00 81.88 117 ARG A N 1
ATOM 978 C CA . ARG A 1 117 ? 5.460 -0.809 28.738 1.00 81.88 117 ARG A CA 1
ATOM 979 C C . ARG A 1 117 ? 6.902 -0.560 28.304 1.00 81.88 117 ARG A C 1
ATOM 981 O O . ARG A 1 117 ? 7.791 -0.604 29.151 1.00 81.88 117 ARG A O 1
ATOM 988 N N . PHE A 1 118 ? 7.148 -0.241 27.031 1.00 75.56 118 PHE A N 1
ATOM 989 C CA . PHE A 1 118 ? 8.501 0.071 26.550 1.00 75.56 118 PHE A CA 1
ATOM 990 C C . PHE A 1 118 ? 9.074 1.350 27.173 1.00 75.56 118 PHE A C 1
ATOM 992 O O . PHE A 1 118 ? 10.256 1.388 27.516 1.00 75.56 118 PHE A O 1
ATOM 999 N N . VAL A 1 119 ? 8.249 2.384 27.365 1.00 73.00 119 VAL A N 1
ATOM 1000 C CA . VAL A 1 119 ? 8.689 3.660 27.955 1.00 73.00 119 VAL A CA 1
ATOM 1001 C C . VAL A 1 119 ? 9.013 3.514 29.444 1.00 73.00 119 VAL A C 1
ATOM 1003 O O . VAL A 1 119 ? 9.989 4.092 29.922 1.00 73.00 119 VAL A O 1
ATOM 1006 N N . THR A 1 120 ? 8.233 2.724 30.185 1.00 63.38 120 THR A N 1
ATOM 1007 C CA . THR A 1 120 ? 8.416 2.558 31.638 1.00 63.38 120 THR A CA 1
ATOM 1008 C C . THR A 1 120 ? 9.675 1.760 31.977 1.00 63.38 120 THR A C 1
ATOM 1010 O O . THR A 1 120 ? 10.352 2.075 32.951 1.00 63.38 120 THR A O 1
ATOM 1013 N N . ILE A 1 121 ? 10.037 0.778 31.146 1.00 61.34 121 ILE A N 1
ATOM 1014 C CA . ILE A 1 121 ? 11.261 -0.026 31.315 1.00 61.34 121 ILE A CA 1
ATOM 1015 C C . ILE A 1 121 ? 12.534 0.816 31.093 1.00 61.34 121 ILE A C 1
ATOM 1017 O O . ILE A 1 121 ? 13.580 0.505 31.656 1.00 61.34 121 ILE A O 1
ATOM 1021 N N . HIS A 1 122 ? 12.456 1.896 30.308 1.00 59.81 122 HIS A N 1
ATOM 1022 C CA . HIS A 1 122 ? 13.612 2.713 29.926 1.00 59.81 122 HIS A CA 1
ATOM 1023 C C . HIS A 1 122 ? 13.817 3.999 30.743 1.00 59.81 122 HIS A C 1
ATOM 1025 O O . HIS A 1 122 ? 14.731 4.762 30.427 1.00 59.81 122 HIS A O 1
ATOM 1031 N N . LYS A 1 123 ? 13.037 4.253 31.802 1.00 50.41 123 LYS A N 1
ATOM 1032 C CA . LYS A 1 123 ? 13.349 5.340 32.746 1.00 50.41 123 LYS A CA 1
ATOM 1033 C C . LYS A 1 123 ? 14.414 4.873 33.751 1.00 50.41 123 LYS A C 1
ATOM 1035 O O . LYS A 1 123 ? 14.100 4.001 34.560 1.00 50.41 123 LYS A O 1
ATOM 1040 N N . PRO A 1 124 ? 15.648 5.421 33.741 1.00 55.22 124 PRO A N 1
ATOM 1041 C CA . PRO A 1 124 ? 16.558 5.219 34.860 1.00 55.22 124 PRO A CA 1
ATOM 1042 C C . PRO A 1 124 ? 15.992 5.938 36.096 1.00 55.22 124 PRO A C 1
ATOM 1044 O O . PRO A 1 124 ? 15.447 7.038 35.968 1.00 55.22 124 PRO A O 1
ATOM 1047 N N . LEU A 1 125 ? 16.079 5.267 37.250 1.00 58.00 125 LEU A N 1
ATOM 1048 C CA . LEU A 1 125 ? 15.766 5.814 38.577 1.00 58.00 125 LEU A CA 1
ATOM 1049 C C . LEU A 1 125 ? 16.598 7.061 38.896 1.00 58.00 125 LEU A C 1
ATOM 1051 O O . LEU A 1 125 ? 17.797 7.071 38.533 1.00 58.00 125 LEU A O 1
#

Secondary structure (DSSP, 8-state):
-PPPP---PPPGGGGSS------SSHHHHHHHHHHHHHHHHHHHHHHHHHT--EEEEEEEEEEETTEEEEEEEEEEE-TTT--EEEEEEEEESSTTSPPEEEEEEE--PPPHHHHHHHHHHT---

Sequence (125 aa):
MGRFGRLRKESAWARVLAHPTGFGRLNKFLWGVVILMLAAGIFCKYRYKHNRLAIYDLTWQTNDSNGQIDHRWRYFIDPQTHLPRKIEKYNKTNPATDYILKETLLITYPSDDEIERFVTIHKPL